Protein AF-A0A7W1QBB6-F1 (afdb_monomer_lite)

pLDDT: mean 85.26, std 17.6, range [45.81, 98.5]

Sequence (135 aa):
MTVPFAPAVFVAFLVLAGCGTSDGTADGATALAEIRCERSATVTRAAPVRVQPDGIHLRVENVTDLPMAVYRLAAGEIGPLVEADVGVTDAVSTAAPGPWSVLCVPRNDYPAEDDPWAALEVVDPDGIWVSDVLA

Foldseek 3Di:
DDDDDDDDDDDDDDDPPDPPPPPDPDPQADQEWEWEDDPQDIDTDPTEHEADLQARKYKYAYCDPAKKWKWKDDPNDIDTADTGGHGIDIDGGLDDFAKIWMDIDHPPDDDDPPGDTDIYHYDHPVPSRDDPDDD

Radius of gyration: 26.91 Å; chains: 1; bounding box: 109×25×40 Å

Structure (mmCIF, N/CA/C/O backbone):
data_AF-A0A7W1QBB6-F1
#
_entry.id   AF-A0A7W1QBB6-F1
#
loop_
_atom_site.group_PDB
_atom_site.id
_atom_site.type_symbol
_atom_site.label_atom_id
_atom_site.label_alt_id
_atom_site.label_comp_id
_atom_site.label_asym_id
_atom_site.label_entity_id
_atom_site.label_seq_id
_atom_site.pdbx_PDB_ins_code
_atom_site.Cartn_x
_atom_site.Cartn_y
_atom_site.Cartn_z
_atom_site.occupancy
_atom_site.B_iso_or_equiv
_atom_site.auth_seq_id
_atom_site.auth_comp_id
_atom_site.auth_asym_id
_atom_site.auth_atom_id
_atom_site.pdbx_PDB_model_num
ATOM 1 N N . MET A 1 1 ? -92.862 -6.475 11.683 1.00 46.56 1 MET A N 1
ATOM 2 C CA . MET A 1 1 ? -92.094 -7.658 11.236 1.00 46.56 1 MET A CA 1
ATOM 3 C C . MET A 1 1 ? -90.783 -7.176 10.635 1.00 46.56 1 MET A C 1
ATOM 5 O O . MET A 1 1 ? -90.712 -6.044 10.181 1.00 46.56 1 MET A O 1
ATOM 9 N N . THR A 1 2 ? -89.749 -7.987 10.774 1.00 46.31 2 THR A N 1
ATOM 10 C CA . THR A 1 2 ? -88.364 -7.635 11.117 1.00 46.31 2 THR A CA 1
ATOM 11 C C . THR A 1 2 ? -87.401 -7.855 9.932 1.00 46.31 2 THR A C 1
ATOM 13 O O . THR A 1 2 ? -87.463 -8.938 9.369 1.00 46.31 2 THR A O 1
ATOM 16 N N . VAL A 1 3 ? -86.495 -6.878 9.673 1.00 52.81 3 VAL A N 1
ATOM 17 C CA . VAL A 1 3 ? -85.116 -6.918 9.060 1.00 52.81 3 VAL A CA 1
ATOM 18 C C . VAL A 1 3 ? -84.885 -7.611 7.680 1.00 52.81 3 VAL A C 1
ATOM 20 O O . VAL A 1 3 ? -85.746 -8.374 7.266 1.00 52.81 3 VAL A O 1
ATOM 23 N N . PRO A 1 4 ? -83.740 -7.434 6.950 1.00 60.47 4 PRO A N 1
ATOM 24 C CA . PRO A 1 4 ? -82.503 -6.691 7.271 1.00 60.47 4 PRO A CA 1
ATOM 25 C C . PRO A 1 4 ? -81.890 -5.780 6.174 1.00 60.47 4 PRO A C 1
ATOM 27 O O . PRO A 1 4 ? -82.063 -5.965 4.973 1.00 60.47 4 PRO A O 1
ATOM 30 N N . PHE A 1 5 ? -81.073 -4.832 6.649 1.00 49.66 5 PHE A N 1
ATOM 31 C CA . PHE A 1 5 ? -80.076 -4.052 5.905 1.00 49.66 5 PHE A CA 1
ATOM 32 C C . PHE A 1 5 ? -78.818 -4.895 5.612 1.00 49.66 5 PHE A C 1
ATOM 34 O O . PHE A 1 5 ? -78.360 -5.635 6.483 1.00 49.66 5 PHE A O 1
ATOM 41 N N . ALA A 1 6 ? -78.240 -4.744 4.415 1.00 55.25 6 ALA A N 1
ATOM 42 C CA . ALA A 1 6 ? -76.965 -5.349 4.012 1.00 55.25 6 ALA A CA 1
ATOM 43 C C . ALA A 1 6 ? -75.768 -4.407 4.302 1.00 55.25 6 ALA A C 1
ATOM 45 O O . ALA A 1 6 ? -75.921 -3.189 4.177 1.00 55.25 6 ALA A O 1
ATOM 46 N N . PRO A 1 7 ? -74.591 -4.940 4.693 1.00 56.66 7 PRO A N 1
ATOM 47 C CA . PRO A 1 7 ? -73.483 -4.151 5.230 1.00 56.66 7 PRO A CA 1
ATOM 48 C C . PRO A 1 7 ? -72.544 -3.564 4.166 1.00 56.66 7 PRO A C 1
ATOM 50 O O . PRO A 1 7 ? -72.250 -4.175 3.139 1.00 56.66 7 PRO A O 1
ATOM 53 N N . ALA A 1 8 ? -72.035 -2.373 4.486 1.00 52.38 8 ALA A N 1
ATOM 54 C CA . ALA A 1 8 ? -70.989 -1.652 3.777 1.00 52.38 8 ALA A CA 1
ATOM 55 C C . ALA A 1 8 ? -69.634 -2.373 3.881 1.00 52.38 8 ALA A C 1
ATOM 57 O O . ALA A 1 8 ? -69.192 -2.750 4.967 1.00 52.38 8 ALA A O 1
ATOM 58 N N . VAL A 1 9 ? -68.961 -2.522 2.741 1.00 59.06 9 VAL A N 1
ATOM 59 C CA . VAL A 1 9 ? -67.591 -3.035 2.652 1.00 59.06 9 VAL A CA 1
ATOM 60 C C . VAL A 1 9 ? -66.630 -1.913 3.051 1.00 59.06 9 VAL A C 1
ATOM 62 O O . VAL A 1 9 ? -66.437 -0.951 2.312 1.00 59.06 9 VAL A O 1
ATOM 65 N N . PHE A 1 10 ? -66.052 -2.032 4.246 1.00 49.59 10 PHE A N 1
ATOM 66 C CA . PHE A 1 10 ? -64.966 -1.186 4.735 1.00 49.59 10 PHE A CA 1
ATOM 67 C C . PHE A 1 10 ? -63.644 -1.632 4.102 1.00 49.59 10 PHE A C 1
ATOM 69 O O . PHE A 1 10 ? -63.175 -2.745 4.334 1.00 49.59 10 PHE A O 1
ATOM 76 N N . VAL A 1 11 ? -63.033 -0.752 3.310 1.00 58.78 11 VAL A N 1
ATOM 77 C CA . VAL A 1 11 ? -61.669 -0.927 2.800 1.00 58.78 11 VAL A CA 1
ATOM 78 C C . VAL A 1 11 ? -60.699 -0.550 3.918 1.00 58.78 11 VAL A C 1
ATOM 80 O O . VAL A 1 11 ? -60.612 0.610 4.316 1.00 58.78 11 VAL A O 1
ATOM 83 N N . ALA A 1 12 ? -59.994 -1.545 4.453 1.00 57.78 12 ALA A N 1
ATOM 84 C CA . ALA A 1 12 ? -58.946 -1.353 5.444 1.00 57.78 12 ALA A CA 1
ATOM 85 C C . ALA A 1 12 ? -57.702 -0.734 4.782 1.00 57.78 12 ALA A C 1
ATOM 87 O O . ALA A 1 12 ? -57.026 -1.379 3.984 1.00 57.78 12 ALA A O 1
ATOM 88 N N . PHE A 1 13 ? -57.401 0.522 5.119 1.00 48.25 13 PHE A N 1
ATOM 89 C CA . PHE A 1 13 ? -56.133 1.174 4.793 1.00 48.25 13 PHE A CA 1
ATOM 90 C C . PHE A 1 13 ? -55.101 0.788 5.861 1.00 48.25 13 PHE A C 1
ATOM 92 O O . PHE A 1 13 ? -55.185 1.222 7.010 1.00 48.25 13 PHE A O 1
ATOM 99 N N . LEU A 1 14 ? -54.149 -0.067 5.493 1.00 58.34 14 LEU A N 1
ATOM 100 C CA . LEU A 1 14 ? -53.058 -0.506 6.357 1.00 58.34 14 LEU A CA 1
ATOM 101 C C . LEU A 1 14 ? -51.912 0.511 6.229 1.00 58.34 14 LEU A C 1
ATOM 103 O O . LEU A 1 14 ? -51.160 0.496 5.258 1.00 58.34 14 LEU A O 1
ATOM 107 N N . VAL A 1 15 ? -51.820 1.446 7.178 1.00 58.16 15 VAL A N 1
ATOM 108 C CA . VAL A 1 15 ? -50.713 2.412 7.264 1.00 58.16 15 VAL A CA 1
ATOM 109 C C . VAL A 1 15 ? -49.519 1.703 7.902 1.00 58.16 15 VAL A C 1
ATOM 111 O O . VAL A 1 15 ? -49.446 1.554 9.120 1.00 58.16 15 VAL A O 1
ATOM 114 N N . LEU A 1 16 ? -48.590 1.231 7.069 1.00 57.16 16 LEU A N 1
ATOM 115 C CA . LEU A 1 16 ? -47.268 0.787 7.508 1.00 57.16 16 LEU A CA 1
ATOM 116 C C . LEU A 1 16 ? -46.467 2.015 7.959 1.00 57.16 16 LEU A C 1
ATOM 118 O O . LEU A 1 16 ? -46.024 2.818 7.141 1.00 57.16 16 LEU A O 1
ATOM 122 N N . ALA A 1 17 ? -46.282 2.150 9.272 1.00 57.38 17 ALA A N 1
ATOM 123 C CA . ALA A 1 17 ? -45.271 3.018 9.860 1.00 57.38 17 ALA A CA 1
ATOM 124 C C . ALA A 1 17 ? -43.879 2.453 9.531 1.00 57.38 17 ALA A C 1
ATOM 126 O O . ALA A 1 17 ? -43.315 1.664 10.284 1.00 57.38 17 ALA A O 1
ATOM 127 N N . GLY A 1 18 ? -43.345 2.816 8.367 1.00 46.28 18 GLY A N 1
ATOM 128 C CA . GLY A 1 18 ? -41.949 2.580 8.027 1.00 46.28 18 GLY A CA 1
ATOM 129 C C . GLY A 1 18 ? -41.079 3.681 8.623 1.00 46.28 18 GLY A C 1
ATOM 130 O O . GLY A 1 18 ? -40.912 4.727 8.002 1.00 46.28 18 GLY A O 1
ATOM 131 N N . CYS A 1 19 ? -40.500 3.447 9.803 1.00 54.38 19 CYS A N 1
ATOM 132 C CA . CYS A 1 19 ? -39.238 4.090 10.176 1.00 54.38 19 CYS A CA 1
ATOM 133 C C . CYS A 1 19 ? -38.160 3.543 9.233 1.00 54.38 19 CYS A C 1
ATOM 135 O O . CYS A 1 19 ? -37.500 2.555 9.535 1.00 54.38 19 CYS A O 1
ATOM 137 N N . GLY A 1 20 ? -38.038 4.138 8.050 1.00 45.81 20 GLY A N 1
ATOM 138 C CA . GLY A 1 20 ? -36.875 3.949 7.200 1.00 45.81 20 GLY A CA 1
ATOM 139 C C . GLY A 1 20 ? -35.775 4.875 7.691 1.00 45.81 20 GLY A C 1
ATOM 140 O O . GLY A 1 20 ? -35.697 6.018 7.244 1.00 45.81 20 GLY A O 1
ATOM 141 N N . THR A 1 21 ? -34.947 4.411 8.625 1.00 52.16 21 THR A N 1
ATOM 142 C CA . THR A 1 21 ? -33.603 4.964 8.811 1.00 52.16 21 THR A CA 1
ATOM 143 C C . THR A 1 21 ? -32.894 4.837 7.471 1.00 52.16 21 THR A C 1
ATOM 145 O O . THR A 1 21 ? -32.592 3.740 7.013 1.00 52.16 21 THR A O 1
ATOM 148 N N . SER A 1 22 ? -32.710 5.961 6.785 1.00 50.94 22 SER A N 1
ATOM 149 C CA . SER A 1 22 ? -31.774 6.026 5.669 1.00 50.94 22 SER A CA 1
ATOM 150 C C . SER A 1 22 ? -30.374 6.021 6.271 1.00 50.94 22 SER A C 1
ATOM 152 O O . SER A 1 22 ? -29.812 7.075 6.557 1.00 50.94 22 SER A O 1
ATOM 154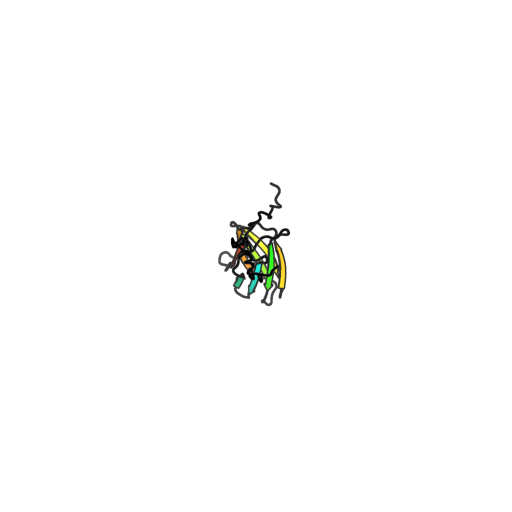 N N . ASP A 1 23 ? -29.862 4.820 6.533 1.00 58.41 23 ASP A N 1
ATOM 155 C CA . ASP A 1 23 ? -28.431 4.578 6.661 1.00 58.41 23 ASP A CA 1
ATOM 156 C C . ASP A 1 23 ? -27.768 5.009 5.350 1.00 58.41 23 ASP A C 1
ATOM 158 O O . ASP A 1 23 ? -28.096 4.522 4.269 1.00 58.41 23 ASP A O 1
ATOM 162 N N . GLY A 1 24 ? -26.882 5.991 5.433 1.00 51.16 24 GLY A N 1
ATOM 163 C CA . GLY A 1 24 ? -26.186 6.525 4.267 1.00 51.16 24 GLY A CA 1
ATOM 164 C C . GLY A 1 24 ? -25.047 7.456 4.645 1.00 51.16 24 GLY A C 1
ATOM 165 O O . GLY A 1 24 ? -24.757 8.403 3.919 1.00 51.16 24 GLY A O 1
ATOM 166 N N . THR A 1 25 ? -24.425 7.214 5.797 1.00 50.16 25 THR A N 1
ATOM 167 C CA . THR A 1 25 ? -23.202 7.896 6.215 1.00 50.16 25 THR A CA 1
ATOM 168 C C . THR A 1 25 ? -22.037 6.934 5.965 1.00 50.16 25 THR A C 1
ATOM 170 O O . THR A 1 25 ? -21.929 5.926 6.646 1.00 50.16 25 THR A O 1
ATOM 173 N N . ALA A 1 26 ? -21.159 7.255 5.009 1.00 49.69 26 ALA A N 1
ATOM 174 C CA . ALA A 1 26 ? -19.778 6.748 4.935 1.00 49.69 26 ALA A CA 1
ATOM 175 C C . ALA A 1 26 ? -19.506 5.243 4.642 1.00 49.69 26 ALA A C 1
ATOM 177 O O . ALA A 1 26 ? -18.538 4.699 5.165 1.00 49.69 26 ALA A O 1
ATOM 178 N N . ASP A 1 27 ? -20.239 4.587 3.734 1.00 59.84 27 ASP A N 1
ATOM 179 C CA . ASP A 1 27 ? -19.991 3.170 3.357 1.00 59.84 27 ASP A CA 1
ATOM 180 C C . ASP A 1 27 ? -19.162 2.972 2.061 1.00 59.84 27 ASP A C 1
ATOM 182 O O . ASP A 1 27 ? -19.382 2.056 1.273 1.00 59.84 27 ASP A O 1
ATOM 186 N N . GLY A 1 28 ? -18.198 3.862 1.796 1.00 70.50 28 GLY A N 1
ATOM 187 C CA . GLY A 1 28 ? -17.313 3.781 0.618 1.00 70.50 28 GLY A CA 1
ATOM 188 C C . GLY A 1 28 ? -15.979 3.058 0.850 1.00 70.50 28 GLY A C 1
ATOM 189 O O . GLY A 1 28 ? -15.197 2.920 -0.089 1.00 70.50 28 GLY A O 1
ATOM 190 N N . ALA A 1 29 ? -15.691 2.650 2.089 1.00 80.44 29 ALA A N 1
ATOM 191 C CA . ALA A 1 29 ? -14.441 1.988 2.447 1.00 80.44 29 ALA A CA 1
ATOM 192 C C . ALA A 1 29 ? -14.531 0.470 2.231 1.00 80.44 29 ALA A C 1
ATOM 194 O O . ALA A 1 29 ? -15.545 -0.158 2.528 1.00 80.44 29 ALA A O 1
ATOM 195 N N . THR A 1 30 ? -13.453 -0.127 1.737 1.00 91.06 30 THR A N 1
ATOM 196 C CA . THR A 1 30 ? -13.338 -1.572 1.509 1.00 91.06 30 THR A CA 1
ATOM 197 C C . THR A 1 30 ? -12.626 -2.244 2.677 1.00 91.06 30 THR A C 1
ATOM 199 O O . THR A 1 30 ? -11.806 -1.627 3.345 1.00 91.06 30 THR A O 1
ATOM 202 N N . ALA A 1 31 ? -12.910 -3.518 2.936 1.00 92.50 31 ALA A N 1
ATOM 203 C CA . ALA A 1 31 ? -12.208 -4.272 3.979 1.00 92.50 31 ALA A CA 1
ATOM 204 C C . ALA A 1 31 ? -10.800 -4.739 3.557 1.00 92.50 31 ALA A C 1
ATOM 206 O O . ALA A 1 31 ? -10.066 -5.272 4.381 1.00 92.50 31 ALA A O 1
ATOM 207 N N . LEU A 1 32 ? -10.440 -4.581 2.278 1.00 95.12 32 LEU A N 1
ATOM 208 C CA . LEU A 1 32 ? -9.259 -5.185 1.669 1.00 95.12 32 LEU A CA 1
ATOM 209 C C . LEU A 1 32 ? -8.502 -4.159 0.824 1.00 95.12 32 LEU A C 1
ATOM 211 O O . LEU A 1 32 ? -9.048 -3.631 -0.143 1.00 95.12 32 LEU A O 1
ATOM 215 N N . ALA A 1 33 ? -7.228 -3.936 1.143 1.00 96.44 33 ALA A N 1
ATOM 216 C CA . ALA A 1 33 ? -6.328 -3.165 0.297 1.00 96.44 33 ALA A CA 1
ATOM 217 C C . ALA A 1 33 ? -5.839 -4.030 -0.867 1.00 96.44 33 ALA A C 1
ATOM 219 O O . ALA A 1 33 ? -5.101 -4.993 -0.664 1.00 96.44 33 ALA A O 1
ATOM 220 N N . GLU A 1 34 ? -6.206 -3.673 -2.093 1.00 97.12 34 GLU A N 1
ATOM 221 C CA . GLU A 1 34 ? -5.677 -4.327 -3.289 1.00 97.12 34 GLU A CA 1
ATOM 222 C C . GLU A 1 34 ? -4.484 -3.536 -3.838 1.00 97.12 34 GLU A C 1
ATOM 224 O O . GLU A 1 34 ? -4.628 -2.386 -4.267 1.00 97.12 34 GLU A O 1
ATOM 229 N N . ILE A 1 35 ? -3.311 -4.171 -3.828 1.00 97.56 35 ILE A N 1
ATOM 230 C CA . ILE A 1 35 ? -2.047 -3.635 -4.340 1.00 97.56 35 ILE A CA 1
ATOM 231 C C . ILE A 1 35 ? -1.615 -4.509 -5.511 1.00 97.56 35 ILE A C 1
ATOM 233 O O . ILE A 1 35 ? -1.577 -5.731 -5.405 1.00 97.56 35 ILE A O 1
ATOM 237 N N . ARG A 1 36 ? -1.249 -3.898 -6.631 1.00 98.00 36 ARG A N 1
ATOM 238 C CA . ARG A 1 36 ? -0.715 -4.598 -7.793 1.00 98.00 36 ARG A CA 1
ATOM 239 C C . ARG A 1 36 ? 0.700 -4.131 -8.074 1.00 98.00 36 ARG A C 1
ATOM 241 O O . ARG A 1 36 ? 0.927 -2.944 -8.310 1.00 98.00 36 ARG A O 1
ATOM 248 N N . CYS A 1 37 ? 1.632 -5.074 -8.070 1.00 97.94 37 CYS A N 1
ATOM 249 C CA . CYS A 1 37 ? 3.006 -4.831 -8.474 1.00 97.94 37 CYS A CA 1
ATOM 250 C C . CYS A 1 37 ? 3.142 -5.110 -9.971 1.00 97.94 37 CYS A C 1
ATOM 252 O O . CYS A 1 37 ? 2.994 -6.251 -10.417 1.00 97.94 37 CYS A O 1
ATOM 254 N N . GLU A 1 38 ? 3.434 -4.066 -10.741 1.00 96.62 38 GLU A N 1
ATOM 255 C CA . GLU A 1 38 ? 3.749 -4.138 -12.164 1.00 96.62 38 GLU A CA 1
ATOM 256 C C . GLU A 1 38 ? 5.239 -3.840 -12.380 1.00 96.62 38 GLU A C 1
ATOM 258 O O . GLU A 1 38 ? 5.926 -3.338 -11.493 1.00 96.62 38 GLU A O 1
ATOM 263 N N . ARG A 1 39 ? 5.769 -4.128 -13.575 1.00 91.31 39 ARG A N 1
ATOM 264 C CA . ARG A 1 39 ? 7.214 -3.999 -13.852 1.00 91.31 39 ARG A CA 1
ATOM 265 C C . ARG A 1 39 ? 7.769 -2.586 -13.612 1.00 91.31 39 ARG A C 1
ATOM 267 O O . ARG A 1 39 ? 8.950 -2.445 -13.330 1.00 91.31 39 ARG A O 1
ATOM 274 N N . SER A 1 40 ? 6.946 -1.555 -13.778 1.00 89.31 40 SER A N 1
ATOM 275 C CA . SER A 1 40 ? 7.364 -0.149 -13.692 1.00 89.31 40 SER A CA 1
ATOM 276 C C . SER A 1 40 ? 6.454 0.706 -12.814 1.00 89.31 40 SER A C 1
ATOM 278 O O . SER A 1 40 ? 6.564 1.928 -12.843 1.00 89.31 40 SER A O 1
ATOM 280 N N . ALA A 1 41 ? 5.496 0.095 -12.117 1.00 93.56 41 ALA A N 1
ATOM 281 C CA . ALA A 1 41 ? 4.485 0.831 -11.378 1.00 93.56 41 ALA A CA 1
ATOM 282 C C . ALA A 1 41 ? 3.928 0.011 -10.218 1.00 93.56 41 ALA A C 1
ATOM 284 O O . ALA A 1 41 ? 3.831 -1.215 -10.276 1.00 93.56 41 ALA A O 1
ATOM 285 N N . THR A 1 42 ? 3.495 0.733 -9.192 1.00 95.38 42 THR A N 1
ATOM 286 C CA . THR A 1 42 ? 2.616 0.208 -8.151 1.00 95.38 42 THR A CA 1
ATOM 287 C C . THR A 1 42 ? 1.229 0.767 -8.400 1.00 95.38 42 THR A C 1
ATOM 289 O O . THR A 1 42 ? 1.078 1.970 -8.606 1.00 95.38 42 THR A O 1
ATOM 292 N N . VAL A 1 43 ? 0.215 -0.091 -8.406 1.00 96.19 43 VAL A N 1
ATOM 293 C CA . VAL A 1 43 ? -1.176 0.328 -8.595 1.00 96.19 43 VAL A CA 1
ATOM 294 C C . VAL A 1 43 ? -1.978 -0.090 -7.377 1.00 96.19 43 VAL A C 1
ATOM 296 O O . VAL A 1 43 ? -1.981 -1.257 -7.000 1.00 96.19 43 VAL A O 1
ATOM 299 N N . THR A 1 44 ? -2.681 0.855 -6.769 1.00 95.25 44 THR A N 1
ATOM 300 C CA . THR A 1 44 ? -3.651 0.593 -5.705 1.00 95.25 44 THR A CA 1
ATOM 301 C C . THR A 1 44 ? -5.057 0.753 -6.261 1.00 95.25 44 THR A C 1
ATOM 303 O O . THR A 1 44 ? -5.309 1.595 -7.131 1.00 95.25 44 THR A O 1
ATOM 306 N N . ARG A 1 45 ? -6.013 -0.045 -5.775 1.00 89.31 45 ARG A N 1
ATOM 307 C CA . ARG A 1 45 ? -7.420 0.274 -6.039 1.00 89.31 45 ARG A CA 1
ATOM 308 C C . ARG A 1 45 ? -7.837 1.460 -5.182 1.00 89.31 45 ARG A C 1
ATOM 310 O O . ARG A 1 45 ? -7.743 1.421 -3.961 1.00 89.31 45 ARG A O 1
ATOM 317 N N . ALA A 1 46 ? -8.304 2.511 -5.849 1.00 67.94 46 ALA A N 1
ATOM 318 C CA . ALA A 1 46 ? -8.721 3.755 -5.221 1.00 67.94 46 ALA A CA 1
ATOM 319 C C . ALA A 1 46 ? -10.045 3.575 -4.458 1.00 67.94 46 ALA A C 1
ATOM 321 O O . ALA A 1 46 ? -11.126 3.831 -4.985 1.00 67.94 46 ALA A O 1
ATOM 322 N N . ALA A 1 47 ? -9.949 3.123 -3.214 1.00 83.12 47 ALA A N 1
ATOM 323 C CA . ALA A 1 47 ? -10.976 3.236 -2.190 1.00 83.12 47 ALA A CA 1
ATOM 324 C C . ALA A 1 47 ? -10.279 3.266 -0.822 1.00 83.12 47 ALA A C 1
ATOM 326 O O . ALA A 1 47 ? -9.248 2.608 -0.663 1.00 83.12 47 ALA A O 1
ATOM 327 N N . PRO A 1 48 ? -10.808 3.998 0.171 1.00 92.31 48 PRO A N 1
ATOM 328 C CA . PRO A 1 48 ? -10.312 3.886 1.534 1.00 92.31 48 PRO A CA 1
ATOM 329 C C . PRO A 1 48 ? -10.417 2.440 2.024 1.00 92.31 48 PRO A C 1
ATOM 331 O O . PRO A 1 48 ? -11.366 1.731 1.681 1.00 92.31 48 PRO A O 1
ATOM 334 N N . VAL A 1 49 ? -9.465 2.003 2.837 1.00 95.12 49 VAL A N 1
ATOM 335 C CA . VAL A 1 49 ? -9.435 0.660 3.417 1.00 95.12 49 VAL A CA 1
ATOM 336 C C . VAL A 1 49 ? -9.768 0.758 4.892 1.00 95.12 49 VAL A C 1
ATOM 338 O O . VAL A 1 49 ? -9.108 1.479 5.634 1.00 95.12 49 VAL A O 1
ATOM 341 N N . ARG A 1 50 ? -10.807 0.048 5.324 1.00 95.19 50 ARG A N 1
ATOM 342 C CA . ARG A 1 50 ? -11.223 0.001 6.721 1.00 95.19 50 ARG A CA 1
ATOM 343 C C . ARG A 1 50 ? -10.362 -1.005 7.481 1.00 95.19 50 ARG A C 1
ATOM 345 O O . ARG A 1 50 ? -10.252 -2.159 7.060 1.00 95.19 50 ARG A O 1
ATOM 352 N N . VAL A 1 51 ? -9.820 -0.584 8.620 1.00 95.31 51 VAL A N 1
ATOM 353 C CA . VAL A 1 51 ? -9.179 -1.492 9.583 1.00 95.31 51 VAL A CA 1
ATOM 354 C C . VAL A 1 51 ? -10.161 -2.596 10.004 1.00 95.31 51 VAL A C 1
ATOM 356 O O . VAL A 1 51 ? -11.355 -2.346 10.166 1.00 95.31 51 VAL A O 1
ATOM 359 N N . GLN A 1 52 ? -9.664 -3.823 10.156 1.00 94.19 52 GLN A N 1
ATOM 360 C CA . GLN A 1 52 ? -10.387 -4.977 10.698 1.00 94.19 52 GLN A CA 1
ATOM 361 C C . GLN A 1 52 ? -9.864 -5.318 12.107 1.00 94.19 52 GLN A C 1
ATOM 363 O O . GLN A 1 52 ? -8.787 -4.852 12.485 1.0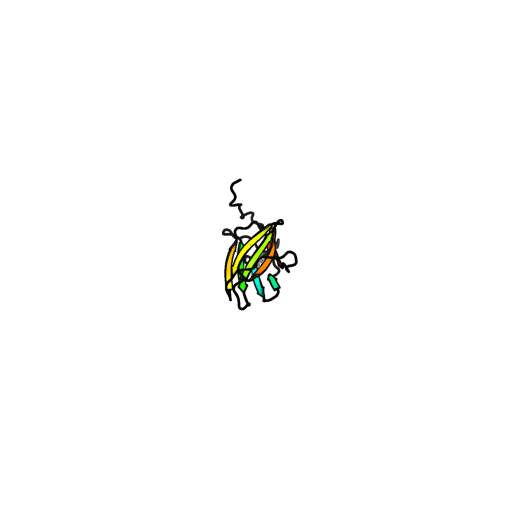0 94.19 52 GLN A O 1
ATOM 368 N N . PRO A 1 53 ? -10.582 -6.135 12.905 1.00 93.12 53 PRO A N 1
ATOM 369 C CA . PRO A 1 53 ? -10.172 -6.463 14.276 1.00 93.12 53 PRO A CA 1
ATOM 370 C C . PRO A 1 53 ? -8.788 -7.113 14.414 1.00 93.12 53 PRO A C 1
ATOM 372 O O . PRO A 1 53 ? -8.180 -7.031 15.476 1.00 93.12 53 PRO A O 1
ATOM 375 N N . ASP A 1 54 ? -8.304 -7.780 13.369 1.00 92.12 54 ASP A N 1
ATOM 376 C CA . ASP A 1 54 ? -6.987 -8.417 13.295 1.00 92.12 54 ASP A CA 1
ATOM 377 C C . ASP A 1 54 ? -5.937 -7.571 12.551 1.00 92.12 54 ASP A C 1
ATOM 379 O O . ASP A 1 54 ? -4.770 -7.955 12.503 1.00 92.12 54 ASP A O 1
ATOM 383 N N . GLY A 1 55 ? -6.323 -6.412 12.007 1.00 94.12 55 GLY A N 1
ATOM 384 C CA . GLY A 1 55 ? -5.440 -5.471 11.322 1.00 94.12 55 GLY A CA 1
ATOM 385 C C . GLY A 1 55 ? -5.962 -5.047 9.951 1.00 94.12 55 GLY A C 1
ATOM 386 O O . GLY A 1 55 ? -7.155 -5.064 9.663 1.00 94.12 55 GLY A O 1
ATOM 387 N N . ILE A 1 56 ? -5.056 -4.619 9.082 1.00 95.06 56 ILE A N 1
ATOM 388 C CA . ILE A 1 56 ? -5.369 -4.144 7.733 1.00 95.06 56 ILE A CA 1
ATOM 389 C C . ILE A 1 56 ? -5.080 -5.276 6.762 1.00 95.06 56 ILE A C 1
ATOM 391 O O . ILE A 1 56 ? -3.929 -5.691 6.617 1.00 95.06 56 ILE A O 1
ATOM 395 N N . HIS A 1 57 ? -6.121 -5.776 6.105 1.00 96.56 57 HIS A N 1
ATOM 396 C CA . HIS A 1 57 ? -5.996 -6.872 5.153 1.00 96.56 57 HIS A CA 1
ATOM 397 C C . HIS A 1 57 ? -5.457 -6.337 3.835 1.00 96.56 57 HIS A C 1
ATOM 399 O O . HIS A 1 57 ? -5.983 -5.373 3.273 1.00 96.56 57 HIS A O 1
ATOM 405 N N . LEU A 1 58 ? -4.406 -6.975 3.341 1.00 97.31 58 LEU A N 1
ATOM 406 C CA . LEU A 1 58 ? -3.721 -6.639 2.105 1.00 97.31 58 LEU A CA 1
ATOM 407 C C . LEU A 1 58 ? -3.813 -7.830 1.160 1.00 97.31 58 LEU A C 1
ATOM 409 O O . LEU A 1 58 ? -3.531 -8.960 1.554 1.00 97.31 58 LEU A O 1
ATOM 413 N N . ARG A 1 59 ? -4.124 -7.562 -0.103 1.00 97.75 59 ARG A N 1
ATOM 414 C CA . ARG A 1 59 ? -3.975 -8.505 -1.204 1.00 97.75 59 ARG A CA 1
ATOM 415 C C . ARG A 1 59 ? -3.036 -7.910 -2.232 1.00 97.75 59 ARG A C 1
ATOM 417 O O . ARG A 1 59 ? -3.367 -6.919 -2.882 1.00 97.75 59 ARG A O 1
ATOM 424 N N . VAL A 1 60 ? -1.873 -8.529 -2.381 1.00 98.12 60 VAL A N 1
ATOM 425 C CA . VAL A 1 60 ? -0.844 -8.118 -3.331 1.00 98.12 60 VAL A CA 1
ATOM 426 C C . VAL A 1 60 ? -0.868 -9.042 -4.542 1.00 98.12 60 VAL A C 1
ATOM 428 O O . VAL A 1 60 ? -0.597 -10.235 -4.424 1.00 98.12 60 VAL A O 1
ATOM 431 N N . GLU A 1 61 ? -1.186 -8.500 -5.714 1.00 98.38 61 GLU A N 1
ATOM 432 C CA . GLU A 1 61 ? -1.057 -9.179 -7.005 1.00 98.38 61 GLU A CA 1
ATOM 433 C C . GLU A 1 61 ? 0.274 -8.772 -7.650 1.00 98.38 61 GLU A C 1
ATOM 435 O O . GLU A 1 61 ? 0.423 -7.673 -8.186 1.00 98.38 61 GLU A O 1
ATOM 440 N N . ASN A 1 62 ? 1.261 -9.658 -7.601 1.00 98.25 62 ASN A N 1
ATOM 441 C CA . ASN A 1 62 ? 2.532 -9.489 -8.283 1.00 98.25 62 ASN A CA 1
ATOM 442 C C . ASN A 1 62 ? 2.464 -10.130 -9.674 1.00 98.25 62 ASN A C 1
ATOM 444 O O . ASN A 1 62 ? 2.582 -11.349 -9.819 1.00 98.25 62 ASN A O 1
ATOM 448 N N . VAL A 1 63 ? 2.290 -9.292 -10.699 1.00 98.00 63 VAL A N 1
ATOM 449 C CA . VAL A 1 63 ? 2.248 -9.724 -12.108 1.00 98.00 63 VAL A CA 1
ATOM 450 C C . VAL A 1 63 ? 3.612 -9.667 -12.796 1.00 98.00 63 VAL A C 1
ATOM 452 O O . VAL A 1 63 ? 3.700 -9.797 -14.019 1.00 98.00 63 VAL A O 1
ATOM 455 N N . THR A 1 64 ? 4.680 -9.437 -12.032 1.00 97.31 64 THR A N 1
ATOM 456 C CA . THR A 1 64 ? 6.052 -9.472 -12.541 1.00 97.31 64 THR A CA 1
ATOM 457 C C . THR A 1 64 ? 6.582 -10.909 -12.608 1.00 97.31 64 THR A C 1
ATOM 459 O O . THR A 1 64 ? 5.909 -11.870 -12.237 1.00 97.31 64 THR A O 1
ATOM 462 N N . ASP A 1 65 ? 7.797 -11.065 -13.121 1.00 97.38 65 ASP A N 1
ATOM 463 C CA . ASP A 1 65 ? 8.531 -12.327 -13.217 1.00 97.38 65 ASP A CA 1
ATOM 464 C C . ASP A 1 65 ? 9.503 -12.560 -12.047 1.00 97.38 65 ASP A C 1
ATOM 466 O O . ASP A 1 65 ? 10.241 -13.546 -12.048 1.00 97.38 65 ASP A O 1
ATOM 470 N N . LEU A 1 66 ? 9.501 -11.679 -11.041 1.00 97.19 66 LEU A N 1
ATOM 471 C CA . LEU A 1 66 ? 10.407 -11.717 -9.895 1.00 97.19 66 LEU A CA 1
ATOM 472 C C . LEU A 1 66 ? 9.647 -11.506 -8.575 1.00 97.19 66 LEU A C 1
ATOM 474 O O . LEU A 1 66 ? 8.581 -10.891 -8.555 1.00 97.19 66 LEU A O 1
ATOM 478 N N . PRO A 1 67 ? 10.175 -11.999 -7.443 1.00 97.75 67 PRO A N 1
ATOM 479 C CA . PRO A 1 67 ? 9.640 -11.641 -6.137 1.00 97.75 67 PRO A CA 1
ATOM 480 C C . PRO A 1 67 ? 9.842 -10.146 -5.852 1.00 97.75 67 PRO A C 1
ATOM 482 O O . PRO A 1 67 ? 10.923 -9.594 -6.082 1.00 97.75 67 PRO A O 1
ATOM 485 N N . MET A 1 68 ? 8.814 -9.517 -5.292 1.00 98.19 68 MET A N 1
ATOM 486 C CA . MET A 1 68 ? 8.790 -8.093 -4.960 1.00 98.19 68 MET A CA 1
ATOM 487 C C . MET A 1 68 ? 8.725 -7.895 -3.442 1.00 98.19 68 MET A C 1
ATOM 489 O O . MET A 1 68 ? 8.208 -8.741 -2.709 1.00 98.19 68 MET A O 1
ATOM 493 N N . ALA A 1 69 ? 9.236 -6.767 -2.967 1.00 97.88 69 ALA A N 1
ATOM 494 C CA . ALA A 1 69 ? 8.981 -6.233 -1.639 1.00 97.88 69 ALA A CA 1
ATOM 495 C C . ALA A 1 69 ? 8.057 -5.020 -1.767 1.00 97.88 69 ALA A C 1
ATOM 497 O O . ALA A 1 69 ? 8.261 -4.155 -2.621 1.00 97.88 69 ALA A O 1
ATOM 498 N N . VAL A 1 70 ? 7.034 -4.963 -0.921 1.00 97.94 70 VAL A N 1
ATOM 499 C CA . VAL A 1 70 ? 6.133 -3.819 -0.811 1.00 97.94 70 VAL A CA 1
ATOM 500 C C . VAL A 1 70 ? 6.563 -2.995 0.391 1.00 97.94 70 VAL A C 1
ATOM 502 O O . VAL A 1 70 ? 6.594 -3.496 1.517 1.00 97.94 70 VAL A O 1
ATOM 505 N N . TYR A 1 71 ? 6.871 -1.728 0.155 1.00 98.00 71 TYR A N 1
ATOM 506 C CA . TYR A 1 71 ? 7.165 -0.738 1.179 1.00 98.00 71 TYR A CA 1
ATOM 507 C C . TYR A 1 71 ? 5.970 0.178 1.391 1.00 98.00 71 TYR A C 1
ATOM 509 O O . TYR A 1 71 ? 5.179 0.422 0.478 1.00 98.00 71 TYR A O 1
ATOM 517 N N . ARG A 1 72 ? 5.868 0.711 2.605 1.00 96.88 72 ARG A N 1
ATOM 518 C CA . ARG A 1 72 ? 4.916 1.742 2.999 1.00 96.88 72 ARG A CA 1
ATOM 519 C C . ARG A 1 72 ? 5.686 2.972 3.464 1.00 96.88 72 ARG A C 1
ATOM 521 O O . ARG A 1 72 ? 6.545 2.861 4.332 1.00 96.88 72 ARG A O 1
ATOM 528 N N . LEU A 1 73 ? 5.311 4.135 2.955 1.00 96.62 73 LEU A N 1
ATOM 529 C CA . LEU A 1 73 ? 5.630 5.441 3.510 1.00 96.62 73 LEU A CA 1
ATOM 530 C C . LEU A 1 73 ? 4.395 5.963 4.254 1.00 96.62 73 LEU A C 1
ATOM 532 O O . LEU A 1 73 ? 3.337 6.1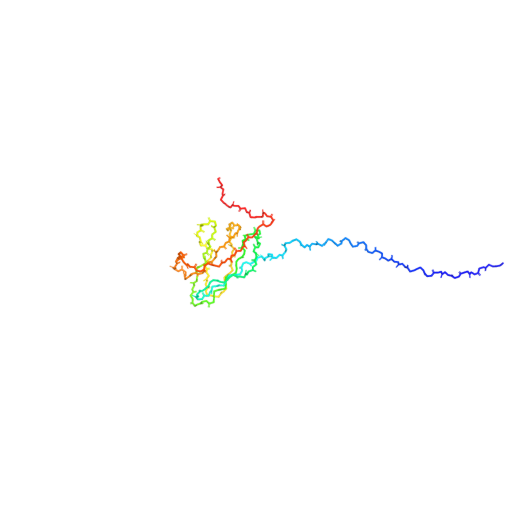50 3.653 1.00 96.62 73 LEU A O 1
ATOM 536 N N . ALA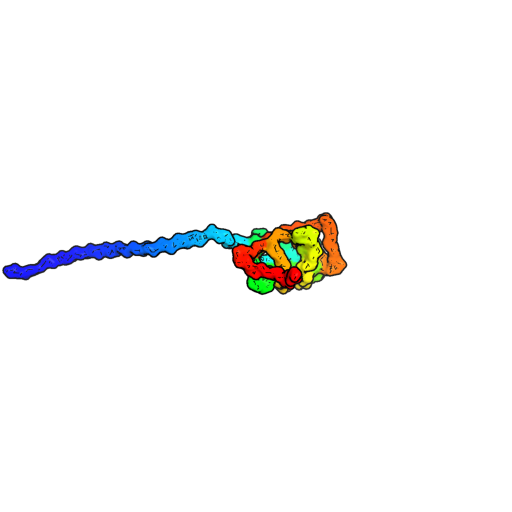 A 1 74 ? 4.520 6.188 5.559 1.00 94.69 74 ALA A N 1
ATOM 537 C CA . ALA A 1 74 ? 3.464 6.765 6.391 1.00 94.69 74 ALA A CA 1
ATOM 538 C C . ALA A 1 74 ? 4.086 7.695 7.436 1.00 94.69 74 ALA A C 1
ATOM 540 O O . ALA A 1 74 ? 5.123 7.372 8.004 1.00 94.69 74 ALA A O 1
ATOM 541 N N . ALA A 1 75 ? 3.481 8.864 7.668 1.00 92.50 75 ALA A N 1
ATOM 542 C CA . ALA A 1 75 ? 3.978 9.868 8.622 1.00 92.50 75 ALA A CA 1
ATOM 543 C C . ALA A 1 75 ? 5.477 10.240 8.464 1.00 92.50 75 ALA A C 1
ATOM 545 O O . ALA A 1 75 ? 6.133 10.611 9.433 1.00 92.50 75 ALA A O 1
ATOM 546 N N . GLY A 1 76 ? 6.018 10.166 7.241 1.00 92.25 76 GLY A N 1
ATOM 547 C CA . GLY A 1 76 ? 7.427 10.463 6.947 1.00 92.25 76 GLY A CA 1
ATOM 548 C C . GLY A 1 76 ? 8.402 9.305 7.190 1.00 92.25 76 GLY A C 1
ATOM 549 O O . GLY A 1 76 ? 9.603 9.489 7.012 1.00 92.25 76 GLY A O 1
ATOM 550 N N . GLU A 1 77 ? 7.910 8.123 7.560 1.00 93.44 77 GLU A N 1
ATOM 551 C CA . GLU A 1 77 ? 8.717 6.925 7.786 1.00 93.44 77 GLU A CA 1
ATOM 552 C C . GLU A 1 77 ? 8.471 5.883 6.688 1.00 93.44 77 GLU A C 1
ATOM 554 O O . GLU A 1 77 ? 7.323 5.534 6.395 1.00 93.44 77 GLU A O 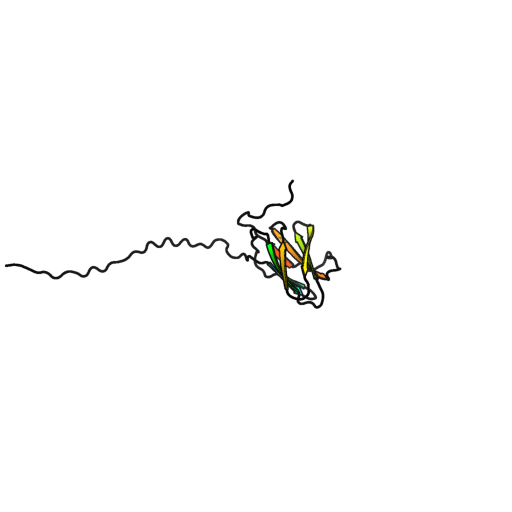1
ATOM 559 N N . ILE A 1 78 ? 9.557 5.379 6.092 1.00 95.88 78 ILE A N 1
ATOM 560 C CA . ILE A 1 78 ? 9.533 4.256 5.148 1.00 95.88 78 ILE A CA 1
ATOM 561 C C . ILE A 1 78 ? 9.777 2.966 5.926 1.00 95.88 78 ILE A C 1
ATOM 563 O O . ILE A 1 78 ? 10.810 2.816 6.575 1.00 95.88 78 ILE A O 1
ATOM 567 N N . GLY A 1 79 ? 8.858 2.013 5.808 1.00 94.62 79 GLY A N 1
ATOM 568 C CA . GLY A 1 79 ? 8.993 0.688 6.400 1.00 94.62 79 GLY A CA 1
ATOM 569 C C . GLY A 1 79 ? 8.556 -0.424 5.447 1.00 94.62 79 GLY A C 1
ATOM 570 O O . GLY A 1 79 ? 7.779 -0.172 4.520 1.00 94.62 79 GLY A O 1
ATOM 571 N N . PRO A 1 80 ? 9.035 -1.662 5.657 1.00 95.75 80 PRO A N 1
ATOM 572 C CA . PRO A 1 80 ? 8.521 -2.814 4.930 1.00 95.75 80 PRO A CA 1
ATOM 573 C C . PRO A 1 80 ? 7.047 -3.039 5.290 1.00 95.75 80 PRO A C 1
ATOM 575 O O . PRO A 1 80 ? 6.642 -2.874 6.443 1.00 95.75 80 PRO A O 1
ATOM 578 N N . LEU A 1 81 ? 6.244 -3.411 4.295 1.00 96.19 81 LEU A N 1
ATOM 579 C CA . LEU A 1 81 ? 4.837 -3.765 4.469 1.00 96.19 81 LEU A CA 1
ATOM 580 C C . LEU A 1 81 ? 4.634 -5.275 4.331 1.00 96.19 81 LEU A C 1
ATOM 582 O O . LEU A 1 81 ? 4.105 -5.905 5.241 1.00 96.19 81 LEU A O 1
ATOM 586 N N . VAL A 1 82 ? 5.057 -5.854 3.204 1.00 97.44 82 VAL A N 1
ATOM 587 C CA . VAL A 1 82 ? 4.910 -7.287 2.906 1.00 97.44 82 VAL A CA 1
ATOM 588 C C . VAL A 1 82 ? 5.861 -7.703 1.781 1.00 97.44 82 VAL A C 1
ATOM 590 O O . VAL A 1 82 ? 6.123 -6.927 0.865 1.00 97.44 82 VAL A O 1
ATOM 593 N N . GLU A 1 83 ? 6.371 -8.933 1.821 1.00 97.75 83 GLU A N 1
ATOM 594 C CA . GLU A 1 83 ? 7.040 -9.553 0.671 1.00 97.75 83 GLU A CA 1
ATOM 595 C C . GLU A 1 83 ? 6.018 -10.309 -0.180 1.00 97.75 83 GLU A C 1
ATOM 597 O O . GLU A 1 83 ? 5.224 -11.081 0.352 1.00 97.75 83 GLU A O 1
ATOM 602 N N . ALA A 1 84 ? 6.050 -10.122 -1.498 1.00 97.75 84 ALA A N 1
ATOM 603 C CA . ALA A 1 84 ? 5.129 -10.761 -2.430 1.00 97.75 84 ALA A CA 1
ATOM 604 C C . ALA A 1 84 ? 5.889 -11.646 -3.426 1.00 97.75 84 ALA A C 1
ATOM 606 O O . ALA A 1 84 ? 6.688 -11.166 -4.238 1.00 97.75 84 ALA A O 1
ATOM 607 N N . ASP A 1 85 ? 5.635 -12.953 -3.379 1.00 98.19 85 ASP A N 1
ATOM 608 C CA . ASP A 1 85 ? 6.060 -13.871 -4.439 1.00 98.19 85 ASP A CA 1
ATOM 609 C C . ASP A 1 85 ? 5.279 -13.598 -5.735 1.00 98.19 85 ASP A C 1
ATOM 611 O O . ASP A 1 85 ? 4.322 -12.823 -5.755 1.00 98.19 85 ASP A O 1
ATOM 615 N N . VAL A 1 86 ? 5.694 -14.210 -6.846 1.00 97.94 86 VAL A N 1
ATOM 616 C CA . VAL A 1 86 ? 4.957 -14.116 -8.117 1.00 97.94 86 VAL A CA 1
ATOM 617 C C . VAL A 1 86 ? 3.548 -14.696 -7.941 1.00 97.94 86 VAL A C 1
ATOM 619 O O . VAL A 1 86 ? 3.393 -15.812 -7.442 1.00 97.94 86 VAL A O 1
ATOM 622 N N . GLY A 1 87 ? 2.521 -13.966 -8.386 1.00 98.12 87 GLY A N 1
ATOM 623 C CA . GLY A 1 87 ? 1.118 -14.348 -8.221 1.00 98.12 87 GLY A CA 1
ATOM 624 C C . GLY A 1 87 ? 0.396 -13.506 -7.172 1.00 98.12 87 GLY A C 1
ATOM 625 O O . GLY A 1 87 ? 0.434 -12.282 -7.232 1.00 98.12 87 GLY A O 1
ATOM 626 N N . VAL A 1 88 ? -0.328 -14.148 -6.252 1.00 98.25 88 VAL A N 1
ATOM 627 C CA . VAL A 1 88 ? -1.129 -13.464 -5.224 1.00 98.25 88 VAL A CA 1
ATOM 628 C C . VAL A 1 88 ? -0.568 -13.778 -3.845 1.00 98.25 88 VAL A C 1
ATOM 630 O O . VAL A 1 88 ? -0.341 -14.942 -3.525 1.00 98.25 88 VAL A O 1
ATOM 633 N N . THR A 1 89 ? -0.373 -12.744 -3.033 1.00 98.50 89 THR A N 1
ATOM 634 C CA . THR A 1 89 ? -0.011 -12.845 -1.617 1.00 98.50 89 THR A CA 1
ATOM 635 C C . THR A 1 89 ? -1.040 -12.089 -0.786 1.00 98.50 89 THR A C 1
ATOM 637 O O . THR A 1 89 ? -1.248 -10.898 -1.005 1.00 98.50 89 THR A O 1
ATOM 640 N N . ASP A 1 90 ? -1.668 -12.773 0.167 1.00 97.88 90 ASP A N 1
ATOM 641 C CA . ASP A 1 90 ? -2.556 -12.158 1.154 1.00 97.88 90 ASP A CA 1
ATOM 642 C C . ASP A 1 90 ? -1.797 -11.991 2.478 1.00 97.88 90 ASP A C 1
ATOM 644 O O . ASP A 1 90 ? -1.067 -12.891 2.903 1.00 97.88 90 ASP A O 1
ATOM 648 N N . ALA A 1 91 ? -1.948 -10.838 3.125 1.00 97.25 91 ALA A N 1
ATOM 649 C CA . ALA A 1 91 ? -1.263 -10.511 4.372 1.00 97.25 91 ALA A CA 1
ATOM 650 C C . ALA A 1 91 ? -2.112 -9.601 5.264 1.00 97.25 91 ALA A C 1
ATOM 652 O O . ALA A 1 91 ? -3.071 -8.978 4.812 1.00 97.25 91 ALA A O 1
ATOM 653 N N . VAL A 1 92 ? -1.723 -9.497 6.534 1.00 96.19 92 VAL A N 1
ATOM 654 C CA . VAL A 1 92 ? -2.338 -8.582 7.498 1.00 96.19 92 VAL A CA 1
ATOM 655 C C . VAL A 1 92 ? -1.260 -7.672 8.071 1.00 96.19 92 VAL A C 1
ATOM 657 O O . VAL A 1 92 ? -0.236 -8.143 8.562 1.00 96.19 92 VAL A O 1
ATOM 660 N N . SER A 1 93 ? -1.482 -6.363 7.984 1.00 94.44 93 SER A N 1
ATOM 661 C CA . SER A 1 93 ? -0.600 -5.338 8.540 1.00 94.44 93 SER A CA 1
ATOM 662 C C . SER A 1 93 ? -1.205 -4.752 9.810 1.00 94.44 93 SER A C 1
ATOM 664 O O . SER A 1 93 ? -2.352 -4.315 9.805 1.00 94.44 93 SER A O 1
ATOM 666 N N . THR A 1 94 ? -0.412 -4.651 10.874 1.00 93.31 94 THR A N 1
ATOM 667 C CA . THR A 1 94 ? -0.801 -3.988 12.133 1.00 93.31 94 THR A CA 1
ATOM 668 C C . THR A 1 94 ? -0.418 -2.506 12.179 1.00 93.31 94 THR A C 1
ATOM 670 O O . THR A 1 94 ? -0.608 -1.838 13.193 1.00 93.31 94 THR A O 1
ATOM 673 N N . ALA A 1 95 ? 0.124 -1.963 11.085 1.00 92.31 95 ALA A N 1
ATOM 674 C CA . ALA A 1 95 ? 0.525 -0.564 11.010 1.00 92.31 95 ALA A CA 1
ATOM 675 C C . ALA A 1 95 ? -0.633 0.410 11.272 1.00 92.31 95 ALA A C 1
ATOM 677 O O . ALA A 1 95 ? -1.791 0.108 10.994 1.00 92.31 95 ALA A O 1
ATOM 678 N N . ALA A 1 96 ? -0.290 1.594 11.780 1.00 93.25 96 ALA A N 1
ATOM 679 C CA . ALA A 1 96 ? -1.269 2.608 12.143 1.00 93.25 96 ALA A CA 1
ATOM 680 C C . ALA A 1 96 ? -2.122 3.064 10.941 1.00 93.25 96 ALA A C 1
ATOM 682 O O . ALA A 1 96 ? -1.582 3.219 9.837 1.00 93.25 96 ALA A O 1
ATOM 683 N N . PRO A 1 97 ? -3.428 3.321 11.147 1.00 94.31 97 PRO A N 1
ATOM 684 C CA . PRO A 1 97 ? -4.292 3.890 10.121 1.00 94.31 97 PRO A CA 1
ATOM 685 C C . PRO A 1 97 ? -3.851 5.311 9.744 1.00 94.31 97 PRO A C 1
ATOM 687 O O . PRO A 1 97 ? -3.133 5.984 10.486 1.00 94.31 97 PRO A O 1
ATOM 690 N N . GLY A 1 98 ? -4.305 5.775 8.583 1.00 95.12 98 GLY A N 1
ATOM 691 C CA . GLY A 1 98 ? -3.994 7.085 8.022 1.00 95.12 98 GLY A CA 1
ATOM 692 C C . GLY A 1 98 ? -3.610 7.023 6.539 1.00 95.12 98 GLY A C 1
ATOM 693 O O . GLY A 1 98 ? -3.714 5.966 5.908 1.00 95.12 98 GLY A O 1
ATOM 694 N N . PRO A 1 99 ? -3.141 8.150 5.979 1.00 96.38 99 PRO A N 1
ATOM 695 C CA . PRO A 1 99 ? -2.679 8.207 4.602 1.00 96.38 99 PRO A CA 1
ATOM 696 C C . PRO A 1 99 ? -1.359 7.453 4.460 1.00 96.38 99 PRO A C 1
ATOM 698 O O . PRO A 1 99 ? -0.364 7.758 5.130 1.00 96.38 99 PRO A O 1
ATOM 701 N N . TRP A 1 100 ? -1.349 6.468 3.575 1.00 96.19 100 TRP A N 1
ATOM 702 C CA . TRP A 1 100 ? -0.177 5.698 3.200 1.00 96.19 100 TRP A CA 1
ATOM 703 C C . TRP A 1 100 ? 0.199 5.977 1.748 1.00 96.19 100 TRP A C 1
ATOM 705 O O . TRP A 1 100 ? -0.629 6.272 0.886 1.00 96.19 100 TRP A O 1
ATOM 715 N N . SER A 1 101 ? 1.477 5.790 1.480 1.00 96.88 101 SER A N 1
ATOM 716 C CA . SER A 1 101 ? 2.036 5.642 0.149 1.00 96.88 101 SER A CA 1
ATOM 717 C C . SER A 1 101 ? 2.661 4.255 0.072 1.00 96.88 101 SER A C 1
ATOM 719 O O . SER A 1 101 ? 3.390 3.872 0.983 1.00 96.88 101 SER A O 1
ATOM 721 N N . VAL A 1 102 ? 2.391 3.485 -0.978 1.00 97.56 102 VAL A N 1
ATOM 722 C CA . VAL A 1 102 ? 2.944 2.137 -1.170 1.00 97.56 102 VAL A CA 1
ATOM 723 C C . VAL A 1 102 ? 3.781 2.047 -2.438 1.00 97.56 102 VAL A C 1
ATOM 725 O O . VAL A 1 102 ? 3.486 2.700 -3.439 1.00 97.56 102 VAL A O 1
ATOM 728 N N . LEU A 1 103 ? 4.826 1.229 -2.388 1.00 98.12 103 LEU A N 1
ATOM 729 C CA . LEU A 1 103 ? 5.750 1.021 -3.496 1.00 98.12 103 LEU A CA 1
ATOM 730 C C . LEU A 1 103 ? 6.176 -0.446 -3.554 1.00 98.12 103 LEU A C 1
ATOM 732 O O . LEU A 1 103 ? 6.633 -0.998 -2.558 1.00 98.12 103 LEU A O 1
ATOM 736 N N . CYS A 1 104 ? 6.059 -1.060 -4.726 1.00 98.12 104 CYS A N 1
ATOM 737 C CA . CYS A 1 104 ? 6.653 -2.347 -5.051 1.00 98.12 104 CYS A CA 1
ATOM 738 C C . CYS A 1 104 ? 8.044 -2.143 -5.664 1.00 98.12 104 CYS A C 1
ATOM 740 O O . CYS A 1 104 ? 8.174 -1.484 -6.695 1.00 98.12 104 CYS A O 1
ATOM 742 N N . VAL A 1 105 ? 9.059 -2.782 -5.089 1.00 97.31 105 VAL A N 1
ATOM 743 C CA . VAL A 1 105 ? 10.423 -2.879 -5.642 1.00 97.31 105 VAL A CA 1
ATOM 744 C C . VAL A 1 105 ? 10.859 -4.347 -5.694 1.00 97.31 105 VAL A C 1
ATOM 746 O O . VAL A 1 105 ? 10.257 -5.170 -4.998 1.00 97.31 105 VAL A O 1
ATOM 749 N N . PRO A 1 106 ? 11.864 -4.735 -6.500 1.00 97.06 106 PRO A 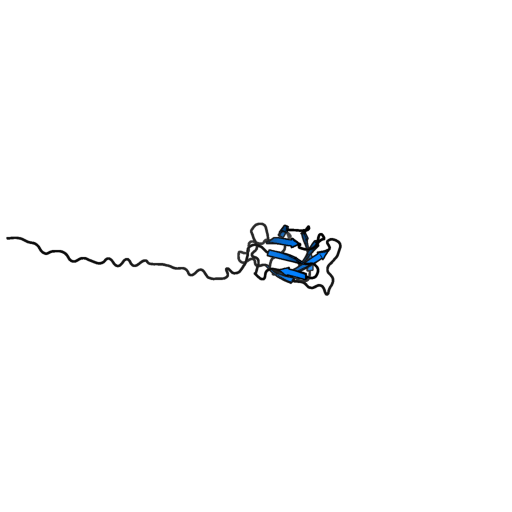N 1
ATOM 750 C CA . PRO A 1 106 ? 12.445 -6.074 -6.413 1.00 97.06 106 PRO A CA 1
ATOM 751 C C . PRO A 1 106 ? 12.853 -6.401 -4.971 1.00 97.06 106 PRO A C 1
ATOM 753 O O . PRO A 1 106 ? 13.357 -5.533 -4.266 1.00 97.06 106 PRO A O 1
ATOM 756 N N . ARG A 1 107 ? 12.660 -7.648 -4.514 1.00 95.75 107 ARG A N 1
ATOM 757 C CA . ARG A 1 107 ? 12.827 -8.024 -3.088 1.00 95.75 107 ARG A CA 1
ATOM 758 C C . ARG A 1 107 ? 14.168 -7.610 -2.455 1.00 95.75 107 ARG A C 1
ATOM 760 O O . ARG A 1 107 ? 14.229 -7.407 -1.250 1.00 95.75 107 ARG A O 1
ATOM 767 N N . ASN A 1 108 ? 15.235 -7.521 -3.247 1.00 94.19 108 ASN A N 1
ATOM 768 C CA . ASN A 1 108 ? 16.583 -7.202 -2.762 1.00 94.19 108 ASN A CA 1
ATOM 769 C C . ASN A 1 108 ? 16.964 -5.719 -2.913 1.00 94.19 108 ASN A C 1
ATOM 771 O O . ASN A 1 108 ? 18.101 -5.359 -2.602 1.00 94.19 108 ASN A O 1
ATOM 775 N N . ASP A 1 109 ? 16.038 -4.886 -3.382 1.00 95.75 109 ASP A N 1
ATOM 776 C CA . ASP A 1 109 ? 16.236 -3.457 -3.592 1.00 95.75 109 ASP A CA 1
ATOM 777 C C . ASP A 1 109 ? 15.553 -2.651 -2.478 1.00 95.75 109 ASP A C 1
ATOM 779 O O . ASP A 1 109 ? 14.701 -3.152 -1.743 1.00 95.75 109 ASP A O 1
ATOM 783 N N . TYR A 1 110 ? 15.933 -1.379 -2.358 1.00 94.62 110 TYR A N 1
ATOM 784 C CA . TYR A 1 110 ? 15.343 -0.434 -1.411 1.00 94.62 110 TYR A CA 1
ATOM 785 C C . TYR A 1 110 ? 14.702 0.735 -2.165 1.00 94.62 110 TYR A C 1
ATOM 787 O O . TYR A 1 110 ? 15.216 1.102 -3.225 1.00 94.62 110 TYR A O 1
ATOM 795 N N . PRO A 1 111 ? 13.638 1.353 -1.616 1.00 95.12 111 PRO A N 1
ATOM 796 C CA . PRO A 1 111 ? 13.048 2.553 -2.196 1.00 95.12 111 PRO A CA 1
ATOM 797 C C . PRO A 1 111 ? 14.068 3.687 -2.355 1.00 95.12 111 PRO A C 1
ATOM 799 O O . PRO A 1 111 ? 14.828 3.988 -1.429 1.00 95.12 111 PRO A O 1
ATOM 802 N N . ALA A 1 112 ? 14.046 4.338 -3.511 1.00 93.62 112 ALA A N 1
ATOM 803 C CA . ALA A 1 112 ? 14.744 5.579 -3.806 1.00 93.62 112 ALA A CA 1
ATOM 804 C C . ALA A 1 112 ? 13.826 6.798 -3.594 1.00 93.62 112 ALA A C 1
ATOM 806 O O . ALA A 1 112 ? 12.602 6.685 -3.530 1.00 93.62 112 ALA A O 1
ATOM 807 N N . GLU A 1 113 ? 14.428 7.987 -3.486 1.00 89.69 113 GLU A N 1
ATOM 808 C CA . GLU A 1 113 ? 13.704 9.244 -3.229 1.00 89.69 113 GLU A CA 1
ATOM 809 C C . GLU A 1 113 ? 12.678 9.575 -4.328 1.00 89.69 113 GLU A C 1
ATOM 811 O O . GLU A 1 113 ? 11.566 10.000 -4.023 1.00 89.69 113 GLU A O 1
ATOM 816 N N . ASP A 1 114 ? 13.025 9.309 -5.589 1.00 91.25 114 ASP A N 1
ATOM 817 C CA . ASP A 1 114 ? 12.215 9.650 -6.766 1.00 91.25 114 ASP A CA 1
ATOM 818 C C . ASP A 1 114 ? 11.268 8.521 -7.222 1.00 91.25 114 ASP A C 1
ATOM 820 O O . ASP A 1 114 ? 10.697 8.589 -8.316 1.00 91.25 114 ASP A O 1
ATOM 824 N N . ASP A 1 115 ? 11.107 7.461 -6.423 1.00 94.94 115 ASP A N 1
ATOM 825 C CA . ASP A 1 115 ? 10.273 6.326 -6.816 1.00 94.94 115 ASP A CA 1
ATOM 826 C C . ASP A 1 115 ? 8.775 6.686 -6.886 1.00 94.94 115 ASP A C 1
ATOM 828 O O . ASP A 1 115 ? 8.267 7.494 -6.100 1.00 94.94 115 ASP A O 1
ATOM 832 N N . PRO A 1 116 ? 8.013 6.076 -7.813 1.00 94.31 116 PRO A N 1
ATOM 833 C CA . PRO A 1 116 ? 6.607 6.399 -8.024 1.00 94.31 116 PRO A CA 1
ATOM 834 C C . PRO A 1 116 ? 5.705 5.708 -6.991 1.00 94.31 116 PRO A C 1
ATOM 836 O O . PRO A 1 116 ? 5.124 4.650 -7.243 1.00 94.31 116 PRO A O 1
ATOM 839 N N . TRP A 1 117 ? 5.562 6.328 -5.823 1.00 95.94 117 TRP A N 1
ATOM 840 C CA . TRP A 1 117 ? 4.664 5.864 -4.766 1.00 95.94 117 TRP A CA 1
ATOM 841 C C . TRP A 1 117 ? 3.183 5.959 -5.165 1.00 95.94 117 TRP A C 1
ATOM 843 O O . TRP A 1 117 ? 2.724 6.975 -5.691 1.00 95.94 117 TRP A O 1
ATOM 853 N N . ALA A 1 118 ? 2.410 4.919 -4.853 1.00 96.94 118 ALA A N 1
ATOM 854 C CA . ALA A 1 118 ? 0.964 4.883 -5.041 1.00 96.94 118 ALA A CA 1
ATOM 855 C C . ALA A 1 118 ? 0.231 5.210 -3.736 1.00 96.94 118 ALA A C 1
ATOM 857 O O . ALA A 1 118 ? 0.547 4.659 -2.686 1.00 96.94 118 ALA A O 1
ATOM 858 N N . ALA A 1 119 ? -0.775 6.081 -3.793 1.00 96.75 119 ALA A N 1
ATOM 859 C CA . ALA A 1 119 ? -1.546 6.454 -2.611 1.00 96.75 119 ALA A CA 1
ATOM 860 C C . ALA A 1 119 ? -2.470 5.314 -2.146 1.00 96.75 119 ALA A C 1
ATOM 862 O O . ALA A 1 119 ? -3.100 4.633 -2.960 1.00 96.75 119 ALA A O 1
ATOM 863 N N . LEU A 1 120 ? -2.592 5.146 -0.833 1.00 96.19 120 LEU A N 1
ATOM 864 C CA . LEU A 1 120 ? -3.512 4.222 -0.178 1.00 96.19 120 LEU A CA 1
ATOM 865 C C . LEU A 1 120 ? -4.042 4.884 1.096 1.00 96.19 120 LEU A C 1
ATOM 867 O O . LEU A 1 120 ? -3.268 5.253 1.967 1.00 96.19 120 LEU A O 1
ATOM 871 N N . GLU A 1 121 ? -5.356 5.034 1.220 1.00 96.56 121 GLU A N 1
ATOM 872 C CA . GLU A 1 121 ? -5.962 5.626 2.417 1.00 96.56 121 GLU A CA 1
ATOM 873 C C . GLU A 1 121 ? -6.447 4.513 3.345 1.00 96.56 121 GLU A C 1
ATOM 875 O O . GLU A 1 121 ? -7.250 3.681 2.923 1.00 96.56 121 GLU A O 1
ATOM 880 N N . VAL A 1 122 ? -6.004 4.506 4.603 1.00 95.56 122 VAL A N 1
ATOM 881 C CA . VAL A 1 122 ? -6.492 3.572 5.625 1.00 95.56 122 VAL A CA 1
ATOM 882 C C . VAL A 1 122 ? -7.288 4.331 6.678 1.00 95.56 122 VAL A C 1
ATOM 884 O O . VAL A 1 122 ? -6.785 5.268 7.292 1.00 95.56 122 VAL A O 1
ATOM 887 N N . VAL A 1 123 ? -8.519 3.896 6.932 1.00 95.75 123 VAL A N 1
ATOM 888 C CA . VAL A 1 123 ? -9.449 4.531 7.869 1.00 95.75 123 VAL A CA 1
ATOM 889 C C . VAL A 1 123 ? -9.832 3.582 8.999 1.00 95.75 123 VAL A C 1
ATOM 891 O O . VAL A 1 123 ? -10.064 2.394 8.784 1.00 95.75 123 VAL A O 1
ATOM 894 N N . ASP A 1 124 ? -9.956 4.126 10.206 1.00 94.94 124 ASP A N 1
ATOM 895 C CA . ASP A 1 124 ? -10.450 3.408 11.384 1.00 94.94 124 ASP A CA 1
ATOM 896 C C . ASP A 1 124 ? -11.659 4.143 11.991 1.00 94.94 124 ASP A C 1
ATOM 898 O O . ASP A 1 124 ? -11.534 4.852 12.990 1.00 94.94 124 ASP A O 1
ATOM 902 N N . PRO A 1 125 ? -12.837 4.060 11.349 1.00 91.88 125 PRO A N 1
ATOM 903 C CA . PRO A 1 125 ? -14.032 4.761 11.814 1.00 91.88 125 PRO A CA 1
ATOM 904 C C . PRO A 1 125 ? -14.579 4.196 13.129 1.00 91.88 125 PRO A C 1
ATOM 906 O O . PRO A 1 125 ? -15.261 4.916 13.856 1.00 91.88 125 PRO A O 1
ATOM 909 N N . ASP A 1 126 ? -14.291 2.928 13.427 1.00 91.75 126 ASP A N 1
ATOM 910 C CA . ASP A 1 126 ? -14.776 2.246 14.626 1.00 91.75 126 ASP A CA 1
ATOM 911 C C . ASP A 1 126 ? -13.802 2.398 15.810 1.00 91.75 126 ASP A C 1
ATOM 913 O O . ASP A 1 126 ? -14.140 2.018 16.932 1.00 91.75 126 ASP A O 1
ATOM 917 N N . GLY A 1 127 ? -12.608 2.964 15.580 1.00 91.62 127 GLY A N 1
ATOM 918 C CA . GLY A 1 127 ? -11.571 3.140 16.598 1.00 91.62 127 GLY A CA 1
ATOM 919 C C . GLY A 1 127 ? -11.052 1.811 17.148 1.00 91.62 127 GLY A C 1
ATOM 920 O O . GLY A 1 127 ? -10.757 1.717 18.340 1.00 91.62 127 GLY A O 1
ATOM 921 N N . ILE A 1 128 ? -11.030 0.767 16.315 1.00 91.75 128 ILE A N 1
ATOM 922 C CA . ILE A 1 128 ? -10.659 -0.592 16.726 1.00 91.75 128 ILE A CA 1
ATOM 923 C C . ILE A 1 128 ? -9.152 -0.830 16.688 1.00 91.75 128 ILE A C 1
ATOM 925 O O . ILE A 1 128 ? -8.678 -1.794 17.290 1.00 91.75 128 ILE A O 1
ATOM 929 N N . TRP A 1 129 ? -8.392 0.020 15.996 1.00 91.06 129 TRP A N 1
ATOM 930 C CA . TRP A 1 129 ? -6.943 -0.078 15.976 1.00 91.06 129 TRP A CA 1
ATOM 931 C C . TRP A 1 129 ? -6.361 0.354 17.323 1.00 91.06 129 TRP A C 1
ATOM 933 O O . TRP A 1 129 ? -6.680 1.418 17.857 1.00 91.06 129 TRP A O 1
ATOM 943 N N . VAL A 1 130 ? -5.450 -0.457 17.856 1.00 86.06 130 VAL A N 1
ATOM 944 C CA . VAL A 1 130 ? -4.728 -0.162 19.095 1.00 86.06 130 VAL A CA 1
ATOM 945 C C . VAL A 1 130 ? -3.237 -0.322 18.832 1.00 86.06 130 VAL A C 1
ATOM 947 O O . VAL A 1 130 ? -2.812 -1.282 18.199 1.00 86.06 130 VAL A O 1
ATOM 950 N N . SER A 1 131 ? -2.437 0.629 19.314 1.00 79.75 131 SER A N 1
ATOM 951 C CA . SER A 1 131 ? -0.979 0.554 19.216 1.00 79.75 131 SER A CA 1
ATOM 952 C C . SER A 1 131 ? -0.439 -0.598 20.064 1.00 79.75 131 SER A C 1
ATOM 954 O O . SER A 1 131 ? -0.614 -0.598 21.282 1.00 79.75 131 SER A O 1
ATOM 956 N N . ASP A 1 132 ? 0.300 -1.514 19.437 1.00 70.94 132 ASP A N 1
ATOM 957 C CA . ASP A 1 132 ? 1.052 -2.570 20.131 1.00 70.94 132 ASP A CA 1
ATOM 958 C C . ASP A 1 132 ? 2.315 -2.035 20.838 1.00 70.94 132 ASP A C 1
ATOM 960 O O . ASP A 1 132 ? 2.945 -2.734 21.635 1.00 70.94 132 ASP A O 1
ATOM 964 N N . VAL A 1 133 ? 2.699 -0.781 20.571 1.00 65.50 133 VAL A N 1
ATOM 965 C CA . VAL A 1 133 ? 3.771 -0.100 21.301 1.00 65.50 133 VAL A CA 1
ATOM 966 C C . VAL A 1 133 ? 3.208 0.370 22.637 1.00 65.50 133 VAL A C 1
ATOM 968 O O . VAL A 1 133 ? 2.513 1.386 22.711 1.00 65.50 133 VAL A O 1
ATOM 971 N N . LEU A 1 134 ? 3.506 -0.385 23.695 1.00 56.19 134 LEU A N 1
ATOM 972 C CA . LEU A 1 134 ? 3.361 0.091 25.067 1.00 56.19 134 LEU A CA 1
ATOM 973 C C . LEU A 1 134 ? 4.331 1.266 25.255 1.00 56.19 134 LEU A C 1
ATOM 975 O O . LEU A 1 134 ? 5.543 1.091 25.121 1.00 56.19 134 LEU A O 1
ATOM 979 N N . ALA A 1 135 ? 3.774 2.453 25.496 1.00 50.94 135 ALA A N 1
ATOM 980 C CA . ALA A 1 135 ? 4.524 3.653 25.863 1.00 50.94 135 ALA A CA 1
ATOM 981 C C . ALA A 1 135 ? 5.338 3.462 27.155 1.00 50.94 135 ALA A C 1
ATOM 983 O O . ALA A 1 135 ? 4.873 2.710 28.046 1.00 50.94 135 ALA A O 1
#

Secondary structure (DSSP, 8-state):
----PPPP----------------SS---BSEEEEEEETTEEEE-SS-EE-BTTBEEEEEEE-SSS-EEEEEEETTEEEEEEEE-SEEEEEEE-PPPEEEEEEEEETT----TT--PEEEEEE-TT-----SS--